Protein AF-A0A6P2ARA7-F1 (afdb_monomer_lite)

Foldseek 3Di:
DVVVVVVPPDPPDVVNVVVCVVCPPVVVVVVVVVVVVVVVVVVVVVVVVVLVVVLVVVLVVLVVCVVVVVDDPVVSVVVNVVSVPVVPPDDDDD

pLDDT: mean 78.87, std 15.2, range [51.66, 96.25]

Structure (mmCIF, N/CA/C/O backbone):
data_AF-A0A6P2ARA7-F1
#
_entry.id   AF-A0A6P2ARA7-F1
#
loop_
_atom_site.group_PDB
_atom_site.id
_atom_site.type_symbol
_atom_site.label_atom_id
_atom_site.label_alt_id
_atom_site.label_comp_id
_atom_site.label_asym_id
_atom_site.label_entity_id
_atom_site.label_seq_id
_atom_site.pdbx_PDB_ins_code
_atom_site.Cartn_x
_atom_site.Cartn_y
_atom_site.Cartn_z
_atom_site.occupancy
_atom_site.B_iso_or_equiv
_atom_site.auth_seq_id
_atom_site.auth_comp_id
_atom_site.auth_asym_id
_atom_site.auth_atom_id
_atom_site.pdbx_PDB_model_num
ATOM 1 N N . MET A 1 1 ? 48.315 22.840 -20.350 1.00 52.03 1 MET A N 1
ATOM 2 C CA . MET A 1 1 ? 48.536 21.645 -19.502 1.00 52.03 1 MET A CA 1
ATOM 3 C C . MET A 1 1 ? 47.306 21.266 -18.665 1.00 52.03 1 MET A C 1
ATOM 5 O O . MET A 1 1 ? 47.022 20.086 -18.577 1.00 52.03 1 MET A O 1
ATOM 9 N N . LEU A 1 2 ? 46.518 22.222 -18.141 1.00 53.66 2 LEU A N 1
ATOM 10 C CA . LEU A 1 2 ? 45.263 21.944 -17.404 1.00 53.66 2 LEU A CA 1
ATOM 11 C C . LEU A 1 2 ? 44.090 21.419 -18.263 1.00 53.66 2 LEU A C 1
ATOM 13 O O . LEU A 1 2 ? 43.259 20.673 -17.761 1.00 53.66 2 LEU A O 1
ATOM 17 N N . ALA A 1 3 ? 44.036 21.743 -19.559 1.00 56.16 3 ALA A N 1
ATOM 18 C CA . ALA A 1 3 ? 42.948 21.300 -20.443 1.00 56.16 3 ALA A CA 1
ATOM 19 C C . ALA A 1 3 ? 43.003 19.802 -20.815 1.00 56.16 3 ALA A C 1
ATOM 21 O O . ALA A 1 3 ? 41.991 19.231 -21.204 1.00 56.16 3 ALA A O 1
ATOM 22 N N . LEU A 1 4 ? 44.165 19.154 -20.675 1.00 53.69 4 LEU A N 1
ATOM 23 C CA . LEU A 1 4 ? 44.351 17.754 -21.078 1.00 53.69 4 LEU A CA 1
ATOM 24 C C . LEU A 1 4 ? 43.866 16.759 -20.007 1.00 53.69 4 LEU A C 1
ATOM 26 O O . LEU A 1 4 ? 43.622 15.601 -20.320 1.00 53.69 4 LEU A O 1
ATOM 30 N N . LEU A 1 5 ? 43.677 17.212 -18.759 1.00 52.69 5 LEU A N 1
ATOM 31 C CA . LEU A 1 5 ? 43.233 16.365 -17.645 1.00 52.69 5 LEU A CA 1
ATOM 32 C C . LEU A 1 5 ? 41.699 16.250 -17.547 1.00 52.69 5 LEU A C 1
ATOM 34 O O . LEU A 1 5 ? 41.196 15.268 -17.014 1.00 52.69 5 LEU A O 1
ATOM 38 N N . ALA A 1 6 ? 40.945 17.213 -18.094 1.00 55.62 6 ALA A N 1
ATOM 39 C CA . ALA A 1 6 ? 39.477 17.182 -18.092 1.00 55.62 6 ALA A CA 1
ATOM 40 C C . ALA A 1 6 ? 38.886 16.279 -19.192 1.00 55.62 6 ALA A C 1
ATOM 42 O O . ALA A 1 6 ? 37.760 15.805 -19.062 1.00 55.62 6 ALA A O 1
ATOM 43 N N . ALA A 1 7 ? 39.653 16.001 -20.252 1.00 53.66 7 ALA A N 1
ATOM 44 C CA . ALA A 1 7 ? 39.235 15.127 -21.349 1.00 53.66 7 ALA A CA 1
ATOM 45 C C . ALA A 1 7 ? 39.334 13.625 -21.010 1.00 53.66 7 ALA A C 1
ATOM 47 O O . ALA A 1 7 ? 38.767 12.804 -21.717 1.00 53.66 7 ALA A O 1
ATOM 48 N N . ASN A 1 8 ? 40.014 13.259 -19.916 1.00 53.59 8 ASN A N 1
ATOM 49 C CA . ASN A 1 8 ? 40.280 11.864 -19.543 1.00 53.59 8 ASN A CA 1
ATOM 50 C C . ASN A 1 8 ? 39.264 11.279 -18.533 1.00 53.59 8 ASN A C 1
ATOM 52 O O . ASN A 1 8 ? 39.474 10.192 -18.005 1.00 53.59 8 ASN A O 1
ATOM 56 N N . ALA A 1 9 ? 38.175 11.997 -18.222 1.00 51.66 9 ALA A N 1
ATOM 57 C CA . ALA A 1 9 ? 37.100 11.523 -17.332 1.00 51.66 9 ALA A CA 1
ATOM 58 C C . ALA A 1 9 ? 35.907 10.902 -18.089 1.00 51.66 9 ALA A C 1
ATOM 60 O O . ALA A 1 9 ? 34.898 10.542 -17.489 1.00 51.66 9 ALA A O 1
ATOM 61 N N . THR A 1 10 ? 36.015 10.787 -19.413 1.00 59.56 10 THR A N 1
ATOM 62 C CA . THR A 1 10 ? 35.012 10.181 -20.297 1.00 59.56 10 THR A CA 1
ATOM 63 C C . THR A 1 10 ? 35.699 9.198 -21.233 1.00 59.56 10 THR A C 1
ATOM 65 O O . THR A 1 10 ? 35.666 9.330 -22.446 1.00 59.56 10 THR A O 1
ATOM 68 N N . GLU A 1 11 ? 36.314 8.172 -20.659 1.00 60.44 11 GLU A N 1
ATOM 69 C CA . GLU A 1 11 ? 36.365 6.885 -21.341 1.00 60.44 11 GLU A CA 1
ATOM 70 C C . GLU A 1 11 ? 34.998 6.239 -21.058 1.00 60.44 11 GLU A C 1
ATOM 72 O O . GLU A 1 11 ? 34.815 5.675 -19.970 1.00 60.44 11 GLU A O 1
ATOM 77 N N . PRO A 1 12 ? 33.973 6.348 -21.933 1.00 60.53 12 PRO A N 1
ATOM 78 C CA . PRO A 1 12 ? 32.858 5.432 -21.830 1.00 60.53 12 PRO A CA 1
ATOM 79 C C . PRO A 1 12 ? 33.460 4.054 -22.069 1.00 60.53 12 PRO A C 1
ATOM 81 O O . PRO A 1 12 ? 33.757 3.667 -23.197 1.00 60.53 12 PRO A O 1
ATOM 84 N N . SER A 1 13 ? 33.701 3.322 -20.978 1.00 68.50 13 SER A N 1
ATOM 85 C CA . SER A 1 13 ? 34.000 1.899 -21.061 1.00 68.50 13 SER A CA 1
ATOM 86 C C . SER A 1 13 ? 33.032 1.284 -22.071 1.00 68.50 13 SER A C 1
ATOM 88 O O . SER A 1 13 ? 31.852 1.636 -22.079 1.00 68.50 13 SER A O 1
ATOM 90 N N . ILE A 1 14 ? 33.523 0.400 -22.940 1.00 68.81 14 ILE A N 1
ATOM 91 C CA . ILE A 1 14 ? 32.743 -0.241 -24.015 1.00 68.81 14 ILE A CA 1
ATOM 92 C C . ILE A 1 14 ? 31.379 -0.750 -23.487 1.00 68.81 14 ILE A C 1
ATOM 94 O O . ILE A 1 14 ? 30.372 -0.729 -24.190 1.00 68.81 14 ILE A O 1
ATOM 98 N N . ALA A 1 15 ? 31.325 -1.116 -22.202 1.00 68.50 15 ALA A N 1
ATOM 99 C CA . ALA A 1 15 ? 30.114 -1.431 -21.452 1.00 68.50 15 ALA A CA 1
ATOM 100 C C . ALA A 1 15 ? 29.021 -0.338 -21.479 1.00 68.50 15 ALA A C 1
ATOM 102 O O . ALA A 1 15 ? 27.858 -0.668 -21.684 1.00 68.50 15 ALA A O 1
ATOM 103 N N . VAL A 1 16 ? 29.353 0.943 -21.292 1.00 73.75 16 VAL A N 1
ATOM 104 C CA . VAL A 1 16 ? 28.388 2.060 -21.259 1.00 73.75 16 VAL A CA 1
ATOM 105 C C . VAL A 1 16 ? 27.828 2.347 -22.654 1.00 73.75 16 VAL A C 1
ATOM 107 O O . VAL A 1 16 ? 26.630 2.599 -22.785 1.00 73.75 16 VAL A O 1
ATOM 110 N N . GLU A 1 17 ? 28.643 2.238 -23.708 1.00 71.94 17 GLU A N 1
ATOM 111 C CA . GLU A 1 17 ? 28.156 2.372 -25.090 1.00 71.94 17 GLU A CA 1
ATOM 112 C C . GLU A 1 17 ? 27.226 1.218 -25.491 1.00 71.94 17 GLU A C 1
ATOM 114 O O . GLU A 1 17 ? 26.158 1.455 -26.060 1.00 71.94 17 GLU A O 1
ATOM 119 N N . ILE A 1 18 ? 27.584 -0.028 -25.150 1.00 70.62 18 ILE A N 1
ATOM 120 C CA . ILE A 1 18 ? 26.727 -1.200 -25.390 1.00 70.62 18 ILE A CA 1
ATOM 121 C C . ILE A 1 18 ? 25.417 -1.073 -24.606 1.00 70.62 18 ILE A C 1
ATOM 123 O O . ILE A 1 18 ? 24.343 -1.318 -25.157 1.00 70.62 18 ILE A O 1
ATOM 127 N N . LEU A 1 19 ? 25.486 -0.649 -23.341 1.00 68.88 19 LEU A N 1
ATOM 128 C CA . LEU A 1 19 ? 24.310 -0.457 -22.497 1.00 68.88 19 LEU A CA 1
ATOM 129 C C . LEU A 1 19 ? 23.390 0.630 -23.058 1.00 68.88 19 LEU A C 1
ATOM 131 O O . LEU A 1 19 ? 22.179 0.434 -23.124 1.00 68.88 19 LEU A O 1
ATOM 135 N N . THR A 1 20 ? 23.958 1.741 -23.529 1.00 72.00 20 THR A N 1
ATOM 136 C CA . THR A 1 20 ? 23.185 2.829 -24.139 1.00 72.00 20 THR A CA 1
ATOM 137 C C . THR A 1 20 ? 22.527 2.362 -25.435 1.00 72.00 20 THR A C 1
ATOM 139 O O . THR A 1 20 ? 21.338 2.586 -25.618 1.00 72.00 20 THR A O 1
ATOM 142 N N . ARG A 1 21 ? 23.224 1.609 -26.298 1.00 68.12 21 ARG A N 1
ATOM 143 C CA . ARG A 1 21 ? 22.620 1.048 -27.522 1.00 68.12 21 ARG A CA 1
ATOM 144 C C . ARG A 1 21 ? 21.539 -0.000 -27.251 1.00 68.12 21 ARG A C 1
ATOM 146 O O . ARG A 1 21 ? 20.576 -0.062 -28.007 1.00 68.12 21 ARG A O 1
ATOM 153 N N . MET A 1 22 ? 21.666 -0.788 -26.183 1.00 65.25 22 MET A N 1
ATOM 154 C CA . MET A 1 22 ? 20.639 -1.746 -25.749 1.00 65.25 22 MET A CA 1
ATOM 155 C C . MET A 1 22 ? 19.404 -1.039 -25.163 1.00 65.25 22 MET A C 1
ATOM 157 O O . MET A 1 22 ? 18.278 -1.423 -25.466 1.00 65.25 22 MET A O 1
ATOM 161 N N . VAL A 1 23 ? 19.596 0.016 -24.361 1.00 67.38 23 VAL A N 1
ATOM 162 C CA . VAL A 1 23 ? 18.508 0.780 -23.718 1.00 67.38 23 VAL A CA 1
ATOM 163 C C . VAL A 1 23 ? 17.833 1.763 -24.680 1.00 67.38 23 VAL A C 1
ATOM 165 O O . VAL A 1 23 ? 16.638 2.009 -24.554 1.00 67.38 23 VAL A O 1
ATOM 168 N N . SER A 1 24 ? 18.541 2.293 -25.679 1.00 67.12 24 SER A N 1
ATOM 169 C CA . SER A 1 24 ? 17.976 3.203 -26.685 1.00 67.12 24 SER A CA 1
ATOM 170 C C . SER A 1 24 ? 17.013 2.529 -27.668 1.00 67.12 24 SER A C 1
ATOM 172 O O . SER A 1 24 ? 16.383 3.233 -28.456 1.00 67.12 24 SER A O 1
ATOM 174 N N . PHE A 1 25 ? 16.843 1.200 -27.620 1.00 72.62 25 PHE A N 1
ATOM 175 C CA . PHE A 1 25 ? 15.721 0.555 -28.296 1.00 72.62 25 PHE A CA 1
ATOM 176 C C . PHE A 1 25 ? 14.420 0.942 -27.581 1.00 72.62 25 PHE A C 1
ATOM 178 O O . PHE A 1 25 ? 14.185 0.484 -26.458 1.00 72.62 25 PHE A O 1
ATOM 185 N N . PRO A 1 26 ? 13.530 1.729 -28.219 1.00 73.44 26 PRO A N 1
ATOM 186 C CA . PRO A 1 26 ? 12.332 2.250 -27.561 1.00 73.44 26 PRO A CA 1
ATOM 187 C C . PRO A 1 26 ? 11.459 1.129 -26.978 1.00 73.44 26 PRO A C 1
ATOM 189 O O . PRO A 1 26 ? 10.855 1.306 -25.924 1.00 73.44 26 PRO A O 1
ATOM 192 N N . GLY A 1 27 ? 11.464 -0.059 -27.596 1.00 80.44 27 GLY A N 1
ATOM 193 C CA . GLY A 1 27 ? 10.731 -1.230 -27.106 1.00 80.44 27 GLY A CA 1
ATOM 194 C C . GLY A 1 27 ? 11.143 -1.696 -25.704 1.00 80.44 27 GLY A C 1
ATOM 195 O O . GLY A 1 27 ? 10.275 -2.022 -24.901 1.00 80.44 27 GLY A O 1
ATOM 196 N N . ILE A 1 28 ? 12.437 -1.680 -25.373 1.00 81.06 28 ILE A N 1
ATOM 197 C CA . ILE A 1 28 ? 12.934 -2.125 -24.060 1.00 81.06 28 ILE A CA 1
ATOM 198 C C . ILE A 1 28 ? 12.472 -1.168 -22.958 1.00 81.06 28 ILE A C 1
ATOM 200 O O . ILE A 1 28 ? 11.966 -1.614 -21.930 1.00 81.06 28 ILE A O 1
ATOM 204 N N . VAL A 1 29 ? 12.545 0.142 -23.199 1.00 83.31 29 VAL A N 1
AT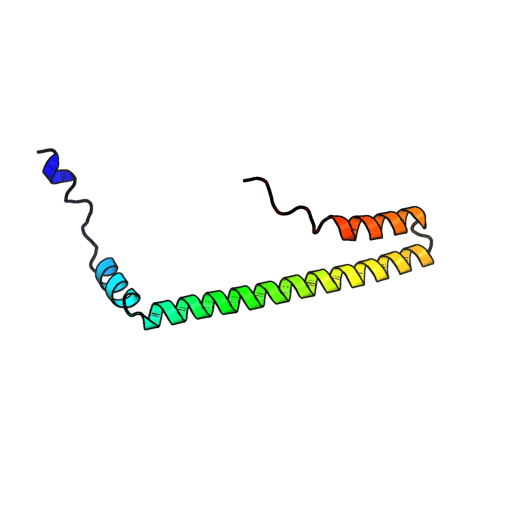OM 205 C CA . VAL A 1 29 ? 12.102 1.158 -22.232 1.00 83.31 29 VAL A CA 1
ATOM 206 C C . VAL A 1 29 ? 10.611 1.018 -21.922 1.00 83.31 29 VAL A C 1
ATOM 208 O O . VAL A 1 29 ? 10.232 1.052 -20.753 1.00 83.31 29 VAL A O 1
ATOM 211 N N . PHE A 1 30 ? 9.765 0.788 -22.933 1.00 86.62 30 PHE A N 1
ATOM 212 C CA . PHE A 1 30 ? 8.328 0.579 -22.719 1.00 86.62 30 PHE A CA 1
ATOM 213 C C . PHE A 1 30 ? 8.023 -0.695 -21.924 1.00 86.62 30 PHE A C 1
ATOM 215 O O . PHE A 1 30 ? 7.147 -0.672 -21.061 1.00 86.62 30 PHE A O 1
ATOM 222 N N . VAL A 1 31 ? 8.757 -1.787 -22.164 1.00 88.12 31 VAL A N 1
ATOM 223 C CA . VAL A 1 31 ? 8.579 -3.037 -21.408 1.00 88.12 31 VAL A CA 1
ATOM 224 C C . VAL A 1 31 ? 8.965 -2.845 -19.942 1.00 88.12 31 VAL A C 1
ATOM 226 O O . VAL A 1 31 ? 8.193 -3.220 -19.063 1.00 88.12 31 VAL A O 1
ATOM 229 N N . PHE A 1 32 ? 10.107 -2.214 -19.654 1.00 87.75 32 PHE A N 1
ATOM 230 C CA . PHE A 1 32 ? 10.526 -1.951 -18.272 1.00 87.75 32 PHE A CA 1
ATOM 231 C C . PHE A 1 32 ? 9.619 -0.944 -17.556 1.00 87.75 32 PHE A C 1
ATOM 233 O O . PHE A 1 32 ? 9.252 -1.155 -16.402 1.00 87.75 32 PHE A O 1
ATOM 240 N N . ALA A 1 33 ? 9.203 0.128 -18.231 1.00 87.19 33 ALA A N 1
ATOM 241 C CA . ALA A 1 33 ? 8.252 1.077 -17.660 1.00 87.19 33 ALA A CA 1
ATOM 242 C C . ALA A 1 33 ? 6.901 0.403 -17.360 1.00 87.19 33 ALA A C 1
ATOM 244 O O . ALA A 1 33 ? 6.318 0.622 -16.298 1.00 87.19 33 ALA A O 1
ATOM 245 N N . GLY A 1 34 ? 6.436 -0.467 -18.262 1.00 90.62 34 GLY A N 1
ATOM 246 C CA . GLY A 1 34 ? 5.207 -1.236 -18.089 1.00 90.62 34 GLY A CA 1
ATOM 247 C C . GLY A 1 34 ? 5.276 -2.210 -16.913 1.00 90.62 34 GLY A C 1
ATOM 248 O O . GLY A 1 34 ? 4.357 -2.244 -16.096 1.00 90.62 34 GLY A O 1
ATOM 249 N N . THR A 1 35 ? 6.366 -2.969 -16.773 1.00 91.62 35 THR A N 1
ATOM 250 C CA . THR A 1 35 ? 6.512 -3.928 -15.665 1.00 91.62 35 THR A CA 1
ATOM 251 C C . THR A 1 35 ? 6.574 -3.229 -14.312 1.00 91.62 35 THR A C 1
ATOM 253 O O . THR A 1 35 ? 5.877 -3.646 -13.387 1.00 91.62 35 THR A O 1
ATOM 256 N N . ILE A 1 36 ? 7.320 -2.127 -14.198 1.00 93.25 36 ILE A N 1
ATOM 257 C CA . ILE A 1 36 ? 7.384 -1.333 -12.963 1.00 93.25 36 ILE A CA 1
ATOM 258 C C . ILE A 1 36 ? 6.001 -0.773 -12.608 1.00 93.25 36 ILE A C 1
ATOM 260 O O . ILE A 1 36 ? 5.583 -0.860 -11.452 1.00 93.25 36 ILE A O 1
ATOM 264 N N . ALA A 1 37 ? 5.263 -0.248 -13.592 1.00 93.56 37 ALA A N 1
ATOM 265 C CA . ALA A 1 37 ? 3.920 0.284 -13.377 1.00 93.56 37 ALA A CA 1
ATOM 266 C C . ALA A 1 37 ? 2.945 -0.793 -12.874 1.00 93.56 37 ALA A C 1
ATOM 268 O O . ALA A 1 37 ? 2.221 -0.565 -11.904 1.00 93.56 37 ALA A O 1
ATOM 269 N N . ILE A 1 38 ? 2.959 -1.983 -13.483 1.00 94.31 38 ILE A N 1
ATOM 270 C CA . ILE A 1 38 ? 2.102 -3.103 -13.069 1.00 94.31 38 ILE A CA 1
ATOM 271 C C . ILE A 1 38 ? 2.419 -3.513 -11.630 1.00 94.31 38 ILE A C 1
ATOM 273 O O . ILE A 1 38 ? 1.509 -3.634 -10.810 1.00 94.31 38 ILE A O 1
ATOM 277 N N . VAL A 1 39 ? 3.701 -3.681 -11.301 1.00 94.81 39 VAL A N 1
ATOM 278 C CA . VAL A 1 39 ? 4.132 -4.051 -9.948 1.00 94.81 39 VAL A CA 1
ATOM 279 C C . VAL A 1 39 ? 3.666 -3.001 -8.935 1.00 94.81 39 VAL A C 1
ATOM 281 O O . VAL A 1 39 ? 3.054 -3.358 -7.929 1.00 94.81 39 VAL A O 1
ATOM 284 N N . ALA A 1 40 ? 3.861 -1.711 -9.217 1.00 93.75 40 ALA A N 1
ATOM 285 C CA . ALA A 1 40 ? 3.429 -0.630 -8.331 1.00 93.75 40 ALA A CA 1
ATOM 286 C C . ALA A 1 40 ? 1.911 -0.643 -8.071 1.00 93.75 40 ALA A C 1
ATOM 288 O O . ALA A 1 40 ? 1.479 -0.470 -6.929 1.00 93.75 40 ALA A O 1
ATOM 289 N N . ILE A 1 41 ? 1.101 -0.897 -9.103 1.00 93.31 41 ILE A N 1
ATOM 290 C CA . ILE A 1 41 ? -0.360 -0.992 -8.973 1.00 93.31 41 ILE A CA 1
ATOM 291 C C . ILE A 1 41 ? -0.745 -2.185 -8.096 1.00 93.31 41 ILE A C 1
ATOM 293 O O . ILE A 1 41 ? -1.539 -2.033 -7.165 1.00 93.31 41 ILE A O 1
ATOM 297 N N . VAL A 1 42 ? -0.161 -3.360 -8.343 1.00 94.75 42 VAL A N 1
ATOM 298 C CA . VAL A 1 42 ? -0.454 -4.570 -7.561 1.00 94.75 42 VAL A CA 1
ATOM 299 C C . VAL A 1 42 ? -0.118 -4.341 -6.090 1.00 94.75 42 VAL A C 1
ATOM 301 O O . VAL A 1 42 ? -0.988 -4.513 -5.236 1.00 94.75 42 VAL A O 1
ATOM 304 N N . PHE A 1 43 ? 1.085 -3.856 -5.778 1.00 91.88 43 PHE A N 1
ATOM 305 C CA . PHE A 1 43 ? 1.456 -3.553 -4.394 1.00 91.88 43 PHE A CA 1
ATOM 306 C C . PHE A 1 43 ? 0.535 -2.502 -3.761 1.00 91.88 43 PHE A C 1
ATOM 308 O O . PHE A 1 43 ? 0.095 -2.686 -2.625 1.00 91.88 43 PHE A O 1
ATOM 315 N N . GLY A 1 44 ? 0.160 -1.457 -4.504 1.00 89.12 44 GLY A N 1
ATOM 316 C CA . GLY A 1 44 ? -0.787 -0.444 -4.036 1.00 89.12 44 GLY A CA 1
ATOM 317 C C . GLY A 1 44 ? -2.144 -1.035 -3.634 1.00 89.12 44 GLY A C 1
ATOM 318 O O . GLY A 1 44 ? -2.649 -0.748 -2.545 1.00 89.12 44 GLY A O 1
ATOM 319 N N . THR A 1 45 ? -2.714 -1.907 -4.469 1.00 90.75 45 THR A N 1
ATOM 320 C CA . THR A 1 45 ? -4.017 -2.546 -4.198 1.00 90.75 45 THR A CA 1
ATOM 321 C C . THR A 1 45 ? -3.972 -3.518 -3.017 1.00 90.75 45 THR A C 1
ATOM 323 O O . THR A 1 45 ? -4.880 -3.526 -2.178 1.00 90.75 45 THR A O 1
ATOM 326 N N . VAL A 1 46 ? -2.895 -4.299 -2.888 1.00 91.81 4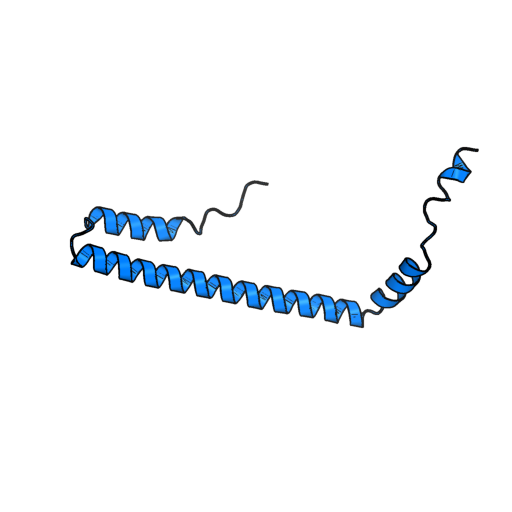6 VAL A N 1
ATOM 327 C CA . VAL A 1 46 ? -2.706 -5.236 -1.772 1.00 91.81 46 VAL A CA 1
ATOM 328 C C . VAL A 1 46 ? -2.630 -4.478 -0.449 1.00 91.81 46 VAL A C 1
ATOM 330 O O . VAL A 1 46 ? -3.346 -4.812 0.496 1.00 91.81 46 VAL A O 1
ATOM 333 N N . THR A 1 47 ? -1.829 -3.410 -0.379 1.00 88.00 47 THR A N 1
ATOM 334 C CA . THR A 1 47 ? -1.695 -2.609 0.845 1.00 88.00 47 THR A CA 1
ATOM 335 C C . THR A 1 47 ? -3.023 -1.978 1.271 1.00 88.00 47 THR A C 1
ATOM 337 O O . THR A 1 47 ? -3.358 -1.996 2.456 1.00 88.00 47 THR A O 1
ATOM 340 N N . GLN A 1 48 ? -3.819 -1.462 0.330 1.00 84.94 48 GLN A N 1
ATOM 341 C CA . GLN A 1 48 ? -5.143 -0.904 0.640 1.00 84.94 48 GLN A CA 1
ATOM 342 C C . GLN A 1 48 ? -6.119 -1.963 1.168 1.00 84.94 48 GLN A C 1
ATOM 344 O O . GLN A 1 48 ? -6.888 -1.705 2.101 1.00 84.94 48 GLN A O 1
ATOM 349 N N . THR A 1 49 ? -6.063 -3.167 0.602 1.00 87.94 49 THR A N 1
ATOM 350 C CA . THR A 1 49 ? -6.902 -4.291 1.026 1.00 87.94 49 THR A CA 1
ATOM 351 C C . THR A 1 49 ? -6.562 -4.721 2.453 1.00 87.94 49 THR A C 1
ATOM 353 O O . THR A 1 49 ? -7.463 -4.872 3.280 1.00 87.94 49 THR A O 1
ATOM 356 N N . LEU A 1 50 ? -5.271 -4.849 2.775 1.00 86.69 50 LEU A N 1
ATOM 357 C CA . LEU A 1 50 ? -4.815 -5.214 4.120 1.00 86.69 50 LEU A CA 1
ATOM 358 C C . LEU A 1 50 ? -5.239 -4.176 5.167 1.00 86.69 50 LEU A C 1
ATOM 360 O O . LEU A 1 50 ? -5.831 -4.543 6.178 1.00 86.69 50 LEU A O 1
ATOM 364 N N . GLN A 1 51 ? -5.062 -2.881 4.885 1.00 86.81 51 GLN A N 1
ATOM 365 C CA . GLN A 1 51 ? -5.499 -1.815 5.799 1.00 86.81 51 GLN A CA 1
ATOM 366 C C . GLN A 1 51 ? -7.009 -1.833 6.056 1.00 86.81 51 GLN A C 1
ATOM 368 O O . GLN A 1 51 ? -7.467 -1.477 7.143 1.00 86.81 51 GLN A O 1
ATOM 373 N N . THR A 1 52 ? -7.800 -2.210 5.053 1.00 87.50 52 THR A N 1
ATOM 374 C CA . THR A 1 52 ? -9.256 -2.291 5.201 1.00 87.50 52 THR A CA 1
ATOM 375 C C . THR A 1 52 ? -9.634 -3.468 6.097 1.00 87.50 52 THR A C 1
ATOM 377 O O . THR A 1 52 ? -10.423 -3.297 7.025 1.00 87.50 52 THR A O 1
ATOM 380 N N . ARG A 1 53 ? -8.994 -4.626 5.894 1.00 87.62 53 ARG A N 1
ATOM 381 C CA . ARG A 1 53 ? -9.197 -5.825 6.717 1.00 87.62 53 ARG A CA 1
ATOM 382 C C . ARG A 1 53 ? -8.810 -5.620 8.174 1.00 87.62 53 ARG A C 1
ATOM 384 O O . ARG A 1 53 ? -9.600 -5.958 9.049 1.00 87.62 53 ARG A O 1
ATOM 391 N N . GLU A 1 54 ? -7.654 -5.018 8.435 1.00 88.25 54 GLU A N 1
ATOM 392 C CA . GLU A 1 54 ? -7.219 -4.720 9.804 1.00 88.25 54 GLU A CA 1
ATOM 393 C C . GLU A 1 54 ? -8.226 -3.818 10.520 1.00 88.25 54 GLU A C 1
ATOM 395 O O . GLU A 1 54 ? -8.614 -4.093 11.650 1.00 88.25 54 GLU A O 1
ATOM 400 N N . ARG A 1 55 ? -8.750 -2.784 9.847 1.00 87.75 55 ARG A N 1
ATOM 401 C CA . ARG A 1 55 ? -9.765 -1.899 10.443 1.00 87.75 55 ARG A CA 1
ATOM 402 C C . ARG A 1 55 ? -11.061 -2.620 10.769 1.00 87.75 55 ARG A C 1
ATOM 404 O O . ARG A 1 55 ? -11.689 -2.307 11.778 1.00 87.75 55 ARG A O 1
ATOM 411 N N . GLU A 1 56 ? -11.503 -3.520 9.902 1.00 90.81 56 GLU A N 1
ATOM 412 C CA . GLU A 1 56 ? -12.699 -4.322 10.153 1.00 90.81 56 GLU A CA 1
ATOM 413 C C . GLU A 1 56 ? -12.485 -5.291 11.313 1.00 90.81 56 GLU A C 1
ATOM 415 O O . GLU A 1 56 ? -13.366 -5.424 12.163 1.00 90.81 56 GLU A O 1
ATOM 420 N N . GLN A 1 57 ? -11.305 -5.904 11.391 1.00 92.31 57 GLN A N 1
ATOM 421 C CA . GLN A 1 57 ? -10.937 -6.801 12.476 1.00 92.31 57 GLN A CA 1
ATOM 422 C C . GLN A 1 57 ? -10.855 -6.058 13.816 1.00 92.31 57 GLN A C 1
ATOM 424 O O . GLN A 1 57 ? -11.543 -6.442 14.758 1.00 92.31 57 GLN A O 1
ATOM 429 N N . THR A 1 58 ? -10.147 -4.926 13.883 1.00 91.94 58 THR A N 1
ATOM 430 C CA . THR A 1 58 ? -10.063 -4.102 15.099 1.00 91.94 58 THR A CA 1
ATOM 431 C C . THR A 1 58 ? -11.443 -3.636 15.574 1.00 91.94 58 THR A C 1
ATOM 433 O O . THR A 1 58 ? -11.697 -3.585 16.772 1.00 91.94 58 THR A O 1
ATOM 436 N N . ARG A 1 59 ? -12.382 -3.324 14.668 1.00 91.25 59 ARG A N 1
ATOM 437 C CA . ARG A 1 59 ? -13.763 -2.975 15.059 1.00 91.25 59 ARG A CA 1
ATOM 438 C C . ARG A 1 59 ? -14.498 -4.139 15.719 1.00 91.25 59 ARG A C 1
ATOM 440 O O . ARG A 1 59 ? -15.261 -3.905 16.651 1.00 91.25 59 ARG A O 1
ATOM 447 N N . ARG A 1 60 ? -14.284 -5.366 15.239 1.00 94.06 60 ARG A N 1
ATOM 448 C CA . ARG A 1 60 ? -14.882 -6.577 15.822 1.00 94.06 60 ARG A CA 1
ATOM 449 C C . ARG A 1 60 ? -14.272 -6.898 17.182 1.00 94.06 60 ARG A C 1
ATOM 451 O O . ARG A 1 60 ? -15.010 -7.213 18.104 1.00 94.06 60 ARG A O 1
ATOM 458 N N . GLU A 1 61 ? -12.960 -6.745 17.317 1.00 94.75 61 GLU A N 1
ATOM 459 C CA . GLU A 1 61 ? -12.252 -6.935 18.587 1.00 94.75 61 GLU A CA 1
ATOM 460 C C . GLU A 1 61 ? -12.694 -5.909 19.637 1.00 94.75 61 GLU A C 1
ATOM 462 O O . GLU A 1 61 ? -13.037 -6.284 20.751 1.00 94.75 61 GLU A O 1
ATOM 467 N N . ILE A 1 62 ? -12.798 -4.626 19.269 1.00 93.50 62 ILE A N 1
ATOM 468 C CA . ILE A 1 62 ? -13.312 -3.586 20.177 1.00 93.50 62 ILE A CA 1
ATOM 469 C C . ILE A 1 62 ? -14.749 -3.900 20.620 1.00 93.50 62 ILE A C 1
ATOM 471 O O . ILE A 1 62 ? -15.079 -3.696 21.785 1.00 93.50 62 ILE A O 1
ATOM 475 N N . ALA A 1 63 ? -15.601 -4.407 19.722 1.00 93.19 63 ALA A N 1
ATOM 476 C CA . ALA A 1 63 ? -16.968 -4.792 20.074 1.00 93.19 63 ALA A CA 1
ATOM 477 C C . ALA A 1 63 ? -17.008 -5.983 21.046 1.00 93.19 63 ALA A C 1
ATOM 479 O O . ALA A 1 63 ? -17.822 -5.977 21.967 1.00 93.19 63 ALA A O 1
ATOM 480 N N . ALA A 1 64 ? -16.120 -6.967 20.873 1.00 96.25 64 ALA A N 1
ATOM 481 C CA . ALA A 1 64 ? -15.980 -8.081 21.806 1.00 96.25 64 ALA A CA 1
ATOM 482 C C . ALA A 1 64 ? -15.513 -7.593 23.185 1.00 96.25 64 ALA A C 1
ATOM 484 O O . ALA A 1 64 ? -16.167 -7.886 24.178 1.00 96.25 64 ALA A O 1
ATOM 485 N N . TYR A 1 65 ? -14.474 -6.752 23.248 1.00 94.88 65 TYR A N 1
ATOM 486 C CA . TYR A 1 65 ? -13.986 -6.198 24.517 1.00 94.88 65 TYR A CA 1
ATOM 487 C C . TYR A 1 65 ? -15.018 -5.323 25.231 1.00 94.88 65 TYR A C 1
ATOM 489 O O . TYR A 1 65 ? -15.059 -5.306 26.461 1.00 94.88 65 TYR A O 1
ATOM 497 N N . LEU A 1 66 ? -15.861 -4.611 24.477 1.00 94.94 66 LEU A N 1
ATOM 498 C CA . LEU A 1 66 ? -16.972 -3.844 25.037 1.00 94.94 66 LEU A CA 1
ATOM 499 C C . LEU A 1 66 ? -18.061 -4.769 25.598 1.00 94.94 66 LEU A C 1
ATOM 501 O O . LEU A 1 66 ? -18.573 -4.516 26.684 1.00 94.94 66 LEU A O 1
ATOM 505 N N . ALA A 1 67 ? -18.392 -5.852 24.890 1.00 94.50 67 ALA A N 1
ATOM 506 C CA . ALA A 1 67 ? -19.363 -6.845 25.349 1.00 94.50 67 ALA A CA 1
ATOM 507 C C . ALA A 1 67 ? -18.870 -7.632 26.577 1.00 94.50 67 ALA A C 1
ATOM 509 O O . ALA A 1 67 ? -19.665 -7.979 27.446 1.00 94.50 67 ALA A O 1
ATOM 510 N N . GLU A 1 68 ? -17.563 -7.880 26.664 1.00 94.38 68 GLU A N 1
ATOM 511 C CA . GLU A 1 68 ? -16.905 -8.510 27.814 1.00 94.38 68 GLU A CA 1
ATOM 512 C C . GLU A 1 68 ? -16.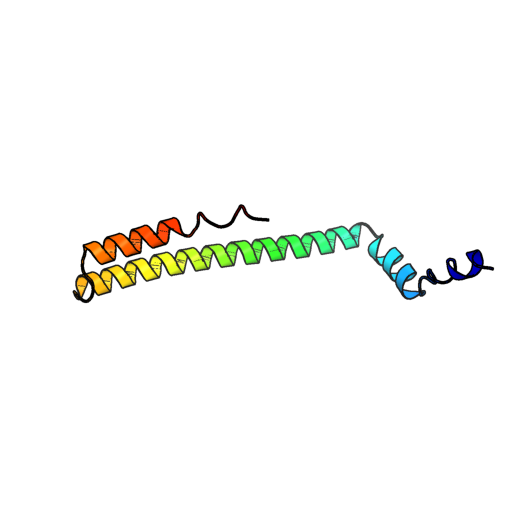723 -7.547 29.000 1.00 94.38 68 GLU A C 1
ATOM 514 O O . GLU A 1 68 ? -16.378 -7.982 30.096 1.00 94.38 68 GLU A O 1
ATOM 519 N N . GLY A 1 69 ? -16.951 -6.241 28.808 1.00 93.62 69 GLY A N 1
ATOM 520 C CA . GLY A 1 69 ? -16.786 -5.221 29.848 1.00 93.62 69 GLY A CA 1
ATOM 521 C C . GLY A 1 69 ? -15.326 -4.909 30.201 1.00 93.62 69 GLY A C 1
ATOM 522 O O . GLY A 1 69 ? -15.060 -4.257 31.207 1.00 93.62 69 GLY A O 1
ATOM 523 N N . MET A 1 70 ? -14.373 -5.349 29.376 1.00 92.12 70 MET A N 1
ATOM 524 C CA . MET A 1 70 ? -12.934 -5.092 29.543 1.00 92.12 70 MET A CA 1
ATOM 525 C C . MET A 1 70 ? -12.550 -3.652 29.161 1.00 92.12 70 MET A C 1
ATOM 527 O O . MET A 1 70 ? -11.454 -3.187 29.477 1.00 92.12 70 MET A O 1
ATOM 531 N N . ILE A 1 71 ? -13.441 -2.944 28.463 1.00 93.38 71 ILE A N 1
ATOM 532 C CA . ILE A 1 71 ? -13.285 -1.546 28.067 1.00 93.38 71 ILE A CA 1
ATOM 533 C C . ILE A 1 71 ? -14.594 -0.784 28.287 1.00 93.38 71 ILE A C 1
ATOM 535 O O . ILE A 1 71 ? -15.678 -1.323 28.078 1.00 93.38 71 ILE A O 1
ATOM 539 N N . ASP A 1 72 ? -14.484 0.483 28.683 1.00 94.38 72 ASP A N 1
ATOM 540 C CA . ASP A 1 72 ? -15.635 1.370 28.839 1.00 94.38 72 ASP A CA 1
ATOM 541 C C . ASP A 1 72 ? -16.164 1.883 27.483 1.00 94.38 72 ASP A C 1
ATOM 543 O O . ASP A 1 72 ? -15.398 2.064 26.527 1.00 94.38 72 ASP A O 1
ATOM 547 N N . SER A 1 73 ? -17.472 2.153 27.411 1.00 92.31 73 SER A N 1
ATOM 548 C CA . SER A 1 73 ? -18.157 2.628 26.199 1.00 92.31 73 SER A CA 1
ATOM 549 C C . SER A 1 73 ? -17.553 3.920 25.643 1.00 92.31 73 SER A C 1
ATOM 551 O O . SER A 1 73 ? -17.333 4.020 24.430 1.00 92.31 73 SER A O 1
ATOM 553 N N . ASP A 1 74 ? -17.204 4.883 26.500 1.00 92.88 74 ASP A N 1
ATOM 554 C CA . ASP A 1 74 ? -16.623 6.157 26.058 1.00 92.88 74 ASP A CA 1
ATOM 555 C C . ASP A 1 74 ? -15.225 5.944 25.465 1.00 92.88 74 ASP A C 1
ATOM 557 O O . ASP A 1 74 ? -14.826 6.555 24.463 1.00 92.88 74 ASP A O 1
ATOM 561 N N . THR A 1 75 ? -14.476 5.005 26.047 1.00 92.25 75 THR A N 1
ATOM 562 C CA . THR A 1 75 ? -13.146 4.633 25.559 1.00 92.25 75 THR A CA 1
ATOM 563 C C . THR A 1 75 ? -13.244 3.907 24.213 1.00 92.25 75 THR A C 1
ATOM 565 O O . THR A 1 75 ? -12.477 4.218 23.294 1.00 92.25 75 THR A O 1
ATOM 568 N N . ALA A 1 76 ? -14.213 3.003 24.044 1.00 91.06 76 ALA A N 1
ATOM 569 C CA . ALA A 1 76 ? -14.477 2.324 22.777 1.00 91.06 76 ALA A CA 1
ATOM 570 C C . ALA A 1 76 ? -14.868 3.315 21.663 1.00 91.06 76 ALA A C 1
ATOM 572 O O . ALA A 1 76 ? -14.316 3.246 20.557 1.00 91.06 76 ALA A O 1
ATOM 573 N N . GLU A 1 77 ? -15.737 4.295 21.949 1.00 91.88 77 GLU A N 1
ATOM 574 C CA . GLU A 1 77 ? -16.083 5.352 20.989 1.00 91.88 77 GLU A CA 1
ATOM 575 C C . GLU A 1 77 ? -14.838 6.155 20.579 1.00 91.88 77 GLU A C 1
ATOM 577 O O . GLU A 1 77 ? -14.598 6.398 19.387 1.00 91.88 77 GLU A O 1
ATOM 582 N N . MET A 1 78 ? -13.992 6.524 21.547 1.00 90.31 78 MET A N 1
ATOM 583 C CA . MET A 1 78 ? -12.761 7.267 21.287 1.00 90.31 78 MET A CA 1
ATOM 584 C C . MET A 1 78 ? -11.784 6.485 20.394 1.00 90.31 78 MET A C 1
ATOM 586 O O . MET A 1 78 ? -11.210 7.073 19.467 1.00 90.31 78 MET A O 1
ATOM 590 N N . LEU A 1 79 ? -11.593 5.183 20.629 1.00 88.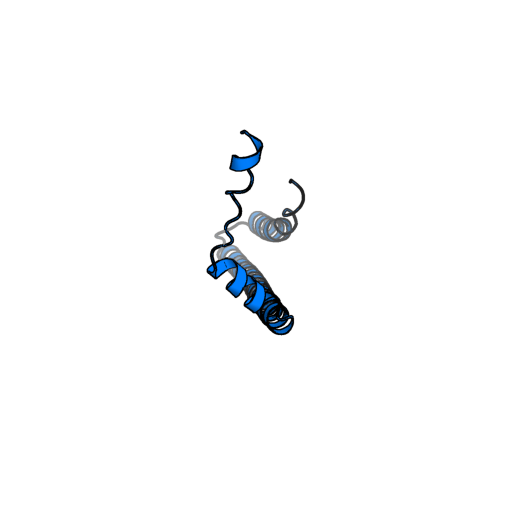12 79 LEU A N 1
ATOM 591 C CA . LEU A 1 79 ? -10.719 4.328 19.814 1.00 88.12 79 LEU A CA 1
ATOM 592 C C . LEU A 1 79 ? -11.211 4.238 18.363 1.00 88.12 79 LEU A C 1
ATOM 594 O O . LEU A 1 79 ? -10.433 4.446 17.424 1.00 88.12 79 LEU A O 1
ATOM 598 N N . LEU A 1 80 ? -12.518 4.047 18.167 1.00 88.00 80 LEU A N 1
ATOM 599 C CA . LEU A 1 80 ? -13.144 4.024 16.843 1.00 88.00 80 LEU A CA 1
ATOM 600 C C . LEU A 1 80 ? -13.007 5.373 16.110 1.00 88.00 80 LEU A C 1
ATOM 602 O O . LEU A 1 80 ? -12.753 5.410 14.899 1.00 88.00 80 LEU A O 1
ATOM 606 N N . LYS A 1 81 ? -13.111 6.496 16.836 1.00 86.88 81 LYS A N 1
ATOM 607 C CA . LYS A 1 81 ?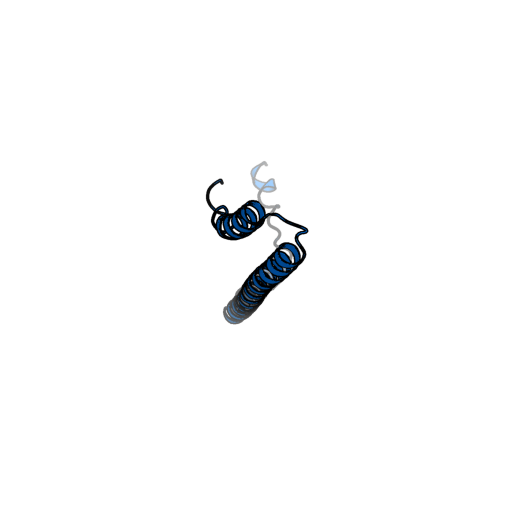 -12.916 7.856 16.294 1.00 86.88 81 LYS A CA 1
ATOM 608 C C . LYS A 1 81 ? -11.461 8.141 15.913 1.00 86.88 81 LYS 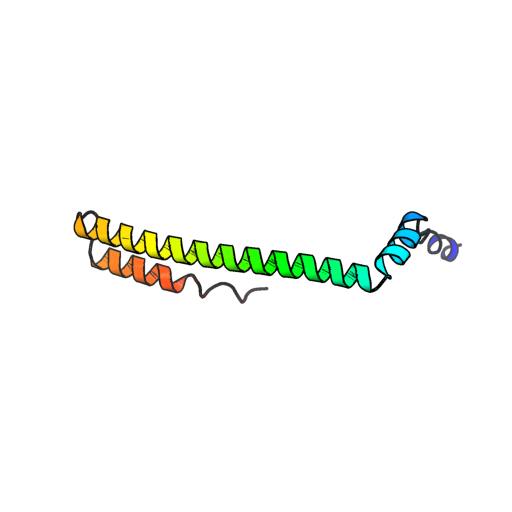A C 1
ATOM 610 O O . LYS A 1 81 ? -11.221 8.796 14.896 1.00 86.88 81 LYS A O 1
ATOM 615 N N . ARG A 1 82 ? -10.484 7.677 16.702 1.00 81.50 82 ARG A N 1
ATOM 616 C CA . ARG A 1 82 ? -9.045 7.877 16.428 1.00 81.50 82 ARG A CA 1
ATOM 617 C C . ARG A 1 82 ? -8.584 7.090 15.200 1.00 81.50 82 ARG A C 1
ATOM 619 O O . ARG A 1 82 ? -7.875 7.653 14.364 1.00 81.50 82 ARG A O 1
ATOM 626 N N . GLY A 1 83 ? -9.078 5.863 15.015 1.00 72.06 83 GLY A N 1
ATOM 627 C CA . GLY A 1 83 ? -8.786 5.042 13.832 1.00 72.06 83 GLY A CA 1
ATOM 628 C C . GLY A 1 83 ? -9.191 5.691 12.497 1.00 72.06 83 GLY A C 1
ATOM 629 O O . GLY A 1 83 ? -8.530 5.480 11.483 1.00 72.06 83 GLY A O 1
ATOM 630 N N . LYS A 1 84 ? -10.222 6.553 12.482 1.00 68.12 84 LYS A N 1
ATOM 631 C CA . LYS A 1 84 ? -10.637 7.314 11.284 1.00 68.12 84 LYS A CA 1
ATOM 632 C C . LYS A 1 84 ? -9.735 8.515 10.954 1.00 68.12 84 LYS A C 1
ATOM 634 O O . LYS A 1 84 ? -9.752 8.976 9.815 1.00 68.12 84 LYS A O 1
ATOM 639 N N . ARG A 1 85 ? -8.978 9.056 11.918 1.00 61.97 85 ARG A N 1
ATOM 640 C CA . ARG A 1 85 ? -8.288 10.356 11.775 1.00 61.97 85 ARG A CA 1
ATOM 641 C C . ARG A 1 85 ? -6.833 10.244 11.304 1.00 61.97 85 ARG A C 1
ATOM 643 O O . ARG A 1 85 ? -6.346 11.155 10.641 1.00 61.97 85 ARG A O 1
ATOM 650 N N . ASN A 1 86 ? -6.162 9.122 11.576 1.00 57.44 86 ASN A N 1
ATOM 651 C CA . ASN A 1 86 ? -4.742 8.934 11.242 1.00 57.44 86 ASN A CA 1
ATOM 652 C C . ASN A 1 86 ? -4.447 8.721 9.747 1.00 57.44 86 ASN A C 1
ATOM 654 O O . ASN A 1 86 ? -3.297 8.821 9.340 1.00 57.44 86 ASN A O 1
ATOM 658 N N . SER A 1 87 ? -5.453 8.503 8.894 1.00 53.72 87 SER A N 1
ATOM 659 C CA . SER A 1 87 ? -5.243 8.397 7.438 1.00 53.72 87 SER A CA 1
ATOM 660 C C . SER A 1 87 ? -5.184 9.738 6.701 1.00 53.72 87 SER A C 1
ATOM 662 O O . SER A 1 87 ? -5.029 9.741 5.487 1.00 53.72 87 SER A O 1
ATOM 664 N N . ARG A 1 88 ? -5.311 10.875 7.403 1.00 51.72 88 ARG A N 1
ATOM 665 C CA . ARG A 1 88 ? -5.336 12.214 6.785 1.00 51.72 88 ARG A CA 1
ATOM 666 C C . ARG A 1 88 ? -4.056 13.037 7.011 1.00 51.72 88 ARG A C 1
ATOM 668 O O . ARG A 1 88 ? -3.991 14.173 6.564 1.00 51.72 88 ARG A O 1
ATOM 675 N N . LYS A 1 89 ? -3.037 12.490 7.686 1.00 53.09 89 LYS A N 1
ATOM 676 C CA . LYS A 1 89 ? -1.780 13.198 8.000 1.00 53.09 89 LYS A CA 1
ATOM 677 C C . LYS A 1 89 ? -0.581 12.498 7.343 1.00 53.09 89 LYS A C 1
ATOM 679 O O . LYS A 1 89 ? 0.240 11.889 8.015 1.00 53.09 89 LYS A O 1
ATOM 684 N N . LYS A 1 90 ? -0.522 12.521 6.008 1.00 58.12 90 LYS A N 1
ATOM 685 C CA . LYS A 1 90 ? 0.663 12.106 5.232 1.00 58.12 90 LYS A CA 1
ATOM 686 C C . LYS A 1 90 ? 0.761 12.910 3.929 1.00 58.12 90 LYS A C 1
ATOM 688 O O . LYS A 1 90 ? 0.532 12.380 2.853 1.00 58.12 90 LYS A O 1
ATOM 693 N N . ASN A 1 91 ? 0.956 14.215 4.082 1.00 57.75 91 ASN A N 1
ATOM 694 C CA . ASN A 1 91 ? 1.343 15.237 3.094 1.00 57.75 91 ASN A CA 1
ATOM 695 C C . ASN A 1 91 ? 0.957 16.543 3.785 1.00 57.75 91 ASN A C 1
ATOM 697 O O . ASN A 1 91 ? -0.225 16.786 3.994 1.00 57.75 91 ASN A O 1
ATOM 701 N N . ILE A 1 92 ? 1.876 17.302 4.356 1.00 60.03 92 ILE A N 1
ATOM 702 C CA . ILE A 1 92 ? 2.765 18.236 3.672 1.00 60.03 92 ILE A CA 1
ATOM 703 C C . ILE A 1 92 ? 3.841 18.528 4.718 1.00 60.03 92 ILE A C 1
ATOM 705 O O . ILE A 1 92 ? 3.458 18.986 5.783 1.00 60.03 92 ILE A O 1
ATOM 709 N N . ASP A 1 93 ? 5.095 18.164 4.466 1.00 55.88 93 ASP A N 1
ATOM 710 C CA . ASP A 1 93 ? 6.299 18.731 5.100 1.00 55.88 93 ASP A CA 1
ATOM 711 C C . ASP A 1 93 ? 7.515 18.053 4.444 1.00 55.88 93 ASP A C 1
ATOM 713 O O . ASP A 1 93 ? 8.019 17.040 4.930 1.00 55.88 93 ASP A O 1
ATOM 717 N N . CYS A 1 94 ? 7.895 18.574 3.275 1.00 54.72 94 CYS A N 1
ATOM 718 C CA . CYS A 1 94 ? 9.228 18.576 2.660 1.00 54.72 94 CYS A CA 1
ATOM 719 C C . CYS A 1 94 ? 9.240 19.758 1.686 1.00 54.72 94 CYS A C 1
ATOM 721 O O . CYS A 1 94 ? 8.359 19.768 0.795 1.00 54.72 94 CYS A O 1
#

Sequence (94 aa):
MLALLAANATEPSIAVEILTRMVSFPGIVFVFAGTIAIVAIVFGTVTQTLQTREREQTRREIAAYLAEGMIDSDTAEMLLKRGKRNSRKKNIDC

Radius of gyration: 27.6 Å; chains: 1; bounding box: 68×30×58 Å

Secondary structure (DSSP, 8-state):
-THHHHGGG----HHHHHHHHHHTSHHHHHHHHHHHHHHHHHHHHHHHHHHHHHHHHHHHHHHHHHHTTSS-HHHHHHHHHHHHHGGG--S---